Protein AF-A0A372DML7-F1 (afdb_monomer_lite)

pLDDT: mean 71.82, std 14.48, range [37.66, 88.06]

Radius of gyration: 28.42 Å; chains: 1; bounding box: 56×72×63 Å

Foldseek 3Di:
DDDDPDDDDDPDPPDDDDPPPPPPPPDPPQQQWAWEWAPDPDDTFIDTAGLVCNLVDDLVSQCRRAVQPDSVCSVVSSVVSSVVRNVCSVVVQRYKYWYDDPNDSDIDIDGDD

Secondary structure (DSSP, 8-state):
--------------------------------EEEEEE--SSS--EEEEESS-GGG--HHHHHHHHT-S-GGGHHHHHHHHHHHHHHHHHHT-SEEEEEE-TTSS-EEEEEE-

Organism: NCBI:txid2303539

Structure (mmCIF, N/CA/C/O backbone):
data_AF-A0A372DML7-F1
#
_entry.id   AF-A0A372DML7-F1
#
loop_
_atom_site.group_PDB
_atom_site.id
_atom_site.type_symbol
_atom_site.label_atom_id
_atom_site.label_alt_id
_atom_site.label_comp_id
_atom_site.label_asym_id
_atom_site.label_entity_id
_atom_site.label_seq_id
_atom_site.pdbx_PDB_ins_code
_atom_site.Cartn_x
_atom_site.Cartn_y
_atom_site.Cartn_z
_atom_site.occupancy
_atom_site.B_iso_or_equiv
_atom_site.auth_seq_id
_atom_site.auth_comp_id
_atom_site.auth_asym_id
_atom_site.auth_atom_id
_atom_site.pdbx_PDB_model_num
ATOM 1 N N . MET A 1 1 ? -38.906 58.550 50.758 1.00 37.66 1 MET A N 1
ATOM 2 C CA . MET A 1 1 ? -38.837 59.875 50.113 1.00 37.66 1 MET A CA 1
ATOM 3 C C . MET A 1 1 ? -37.578 59.840 49.270 1.00 37.66 1 MET A C 1
ATOM 5 O O . MET A 1 1 ? -36.495 59.887 49.828 1.00 37.66 1 MET A O 1
ATOM 9 N N . GLU A 1 2 ? -37.676 59.198 48.109 1.00 47.88 2 GLU A N 1
ATOM 10 C CA . GLU A 1 2 ? -38.069 59.803 46.820 1.00 47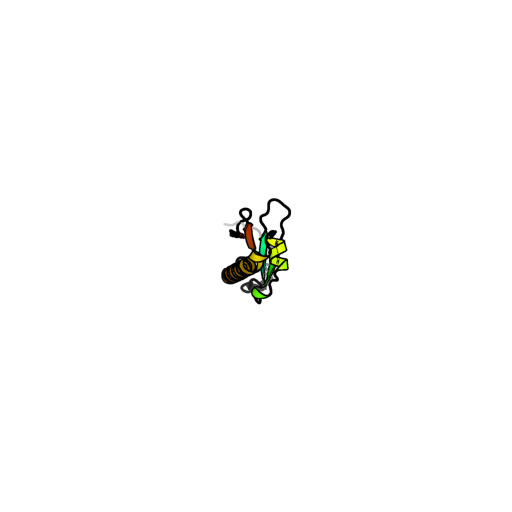.88 2 GLU A CA 1
ATOM 11 C C . GLU A 1 2 ? -36.881 60.518 46.182 1.00 47.88 2 GLU A C 1
ATOM 13 O O . GLU A 1 2 ? -36.488 61.577 46.645 1.00 47.88 2 GLU A O 1
ATOM 18 N N . ASP A 1 3 ? -36.298 59.879 45.168 1.00 44.59 3 ASP A N 1
ATOM 19 C CA . ASP A 1 3 ? -36.164 60.446 43.820 1.00 44.59 3 ASP A CA 1
ATOM 20 C C . ASP A 1 3 ? -35.773 59.269 42.899 1.00 44.59 3 ASP A C 1
ATOM 22 O O . ASP A 1 3 ? -34.738 58.631 43.062 1.00 44.59 3 ASP A O 1
ATOM 26 N N . GLY A 1 4 ? -36.686 58.729 42.095 1.00 49.88 4 GLY A N 1
ATOM 27 C CA . GLY A 1 4 ? -37.050 59.379 40.840 1.00 49.88 4 GLY A CA 1
ATOM 28 C C . GLY A 1 4 ? -36.118 58.951 39.698 1.00 49.88 4 GLY A C 1
ATOM 29 O O . GLY A 1 4 ? -35.729 59.776 38.880 1.00 49.88 4 GLY A O 1
ATOM 30 N N . MET A 1 5 ? -35.704 57.673 39.634 1.00 50.22 5 MET A N 1
ATOM 31 C CA . MET A 1 5 ? -34.762 57.231 38.603 1.00 50.22 5 MET A CA 1
ATOM 32 C C . MET A 1 5 ? -35.439 57.165 37.231 1.00 50.22 5 MET A C 1
ATOM 34 O O . MET A 1 5 ? -36.402 56.436 36.986 1.00 50.22 5 MET A O 1
ATOM 38 N N . ASN A 1 6 ? -34.910 58.027 36.377 1.00 52.62 6 ASN A N 1
ATOM 39 C CA . ASN A 1 6 ? -35.489 58.558 35.167 1.00 52.62 6 ASN 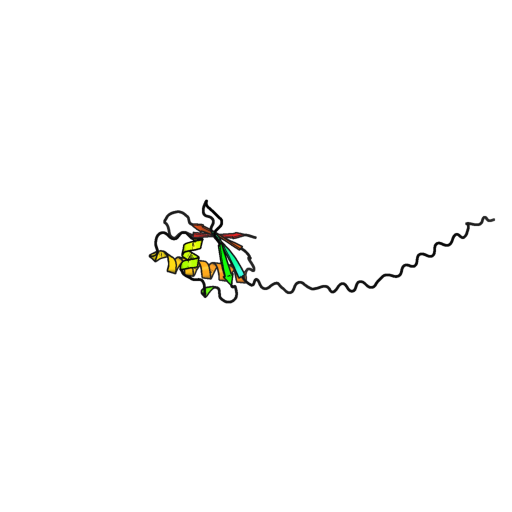A CA 1
ATOM 40 C C . ASN A 1 6 ? -35.672 57.500 34.069 1.00 52.62 6 ASN A C 1
ATOM 42 O O . ASN A 1 6 ? -34.764 56.737 33.737 1.00 52.62 6 ASN A O 1
ATOM 46 N N . ARG A 1 7 ? -36.860 57.520 33.463 1.00 56.22 7 ARG A N 1
ATOM 47 C CA . ARG A 1 7 ? -37.269 56.723 32.304 1.00 56.22 7 ARG A CA 1
ATOM 48 C C . ARG A 1 7 ? -36.517 57.195 31.060 1.00 56.22 7 ARG A C 1
ATOM 50 O O . ARG A 1 7 ? -36.902 58.196 30.467 1.00 56.22 7 ARG A O 1
ATOM 57 N N . TRP A 1 8 ? -35.510 56.445 30.624 1.00 56.97 8 TRP A N 1
ATOM 58 C CA . TRP A 1 8 ? -35.041 56.487 29.238 1.00 56.97 8 TRP A CA 1
ATOM 59 C C . TRP A 1 8 ? -35.198 55.103 28.627 1.00 56.97 8 TRP A C 1
ATOM 61 O O . TRP A 1 8 ? -34.522 54.142 28.985 1.00 56.97 8 TRP A O 1
ATOM 71 N N . ALA A 1 9 ? -36.183 55.017 27.741 1.00 52.66 9 ALA A N 1
ATOM 72 C CA . ALA A 1 9 ? -36.477 53.856 26.938 1.00 52.66 9 ALA A CA 1
ATOM 73 C C . ALA A 1 9 ? -35.349 53.632 25.925 1.00 52.66 9 ALA A C 1
ATOM 75 O O . ALA A 1 9 ? -35.172 54.424 25.005 1.00 52.66 9 ALA A O 1
ATOM 76 N N . PHE A 1 10 ? -34.661 52.504 26.049 1.00 48.47 10 PHE A N 1
ATOM 77 C CA . PHE A 1 10 ? -34.125 51.801 24.893 1.00 48.47 10 PHE A CA 1
ATOM 78 C C . PHE A 1 10 ? -34.792 50.433 24.888 1.00 48.47 10 PHE A C 1
ATOM 80 O O . PHE A 1 10 ? -34.406 49.519 25.612 1.00 48.47 10 PHE A O 1
ATOM 87 N N . ALA A 1 11 ? -35.882 50.336 24.128 1.00 52.19 11 ALA A N 1
ATOM 88 C CA . ALA A 1 11 ? -36.473 49.061 23.778 1.00 52.19 11 ALA A CA 1
ATOM 89 C C . ALA A 1 11 ? -35.418 48.287 22.982 1.00 52.19 11 ALA A C 1
ATOM 91 O O . ALA A 1 11 ? -35.039 48.702 21.890 1.00 52.19 11 ALA A O 1
ATOM 92 N N . ILE A 1 12 ? -34.907 47.205 23.559 1.00 59.97 12 ILE A N 1
ATOM 93 C CA . ILE A 1 12 ? -34.064 46.237 22.864 1.00 59.97 12 ILE A CA 1
ATOM 94 C C . ILE A 1 12 ? -35.039 45.235 22.238 1.00 59.97 12 ILE A C 1
ATOM 96 O O . ILE A 1 12 ? -35.580 44.410 22.975 1.00 59.97 12 ILE A O 1
ATOM 100 N N . PRO A 1 13 ? -35.332 45.275 20.925 1.00 51.22 13 PRO A N 1
ATOM 101 C CA . PRO A 1 13 ? -36.021 44.163 20.300 1.00 51.22 13 PRO A CA 1
ATOM 102 C C . PRO A 1 13 ? -35.019 43.012 20.160 1.00 51.22 13 PRO A C 1
ATOM 104 O O . PRO A 1 13 ? -34.320 42.878 19.159 1.00 51.22 13 PRO A O 1
ATOM 107 N N . THR A 1 14 ? -34.937 42.168 21.186 1.00 57.44 14 THR A N 1
ATOM 108 C CA . THR A 1 14 ? -34.403 40.812 21.073 1.00 57.44 14 THR A CA 1
ATOM 109 C C . THR A 1 14 ? -35.408 39.965 20.297 1.00 57.44 14 THR A C 1
ATOM 111 O O . THR A 1 14 ? -36.258 39.296 20.877 1.00 57.44 14 THR A O 1
ATOM 114 N N . LEU A 1 15 ? -35.324 39.978 18.967 1.00 53.34 15 LEU A N 1
ATOM 115 C CA . LEU A 1 15 ? -35.942 38.937 18.149 1.00 53.34 15 LEU A CA 1
ATOM 116 C C . LEU A 1 15 ? -34.841 38.016 17.642 1.00 53.34 15 LEU A C 1
ATOM 118 O O . LEU A 1 15 ? -34.183 38.271 16.636 1.00 53.34 15 LEU A O 1
ATOM 122 N N . LEU A 1 16 ? -34.642 36.957 18.432 1.00 50.19 16 LEU A N 1
ATOM 123 C CA . LEU A 1 16 ? -33.877 35.771 18.087 1.00 50.19 16 LEU A CA 1
ATOM 124 C C . LEU A 1 16 ? -34.334 35.272 16.713 1.00 50.19 16 LEU A C 1
ATOM 126 O O . LEU A 1 16 ? -35.429 34.725 16.577 1.00 50.19 16 LEU A O 1
ATOM 130 N N . MET A 1 17 ? -33.498 35.457 15.693 1.00 53.75 17 MET A N 1
ATOM 131 C CA . MET A 1 17 ? -33.666 34.716 14.452 1.00 53.75 17 MET A CA 1
ATOM 132 C C . MET A 1 17 ? -33.434 33.241 14.763 1.00 53.75 17 MET A C 1
ATOM 134 O O . MET A 1 17 ? -32.410 32.863 15.330 1.00 53.75 17 MET A O 1
ATOM 138 N N . ALA A 1 18 ? -34.434 32.433 14.425 1.00 51.62 18 ALA A N 1
ATOM 139 C CA . ALA A 1 18 ? -34.411 30.991 14.532 1.00 51.62 18 ALA A CA 1
ATOM 140 C C . ALA A 1 18 ? -33.201 30.435 13.773 1.00 51.62 18 ALA A C 1
ATOM 142 O O . ALA A 1 18 ? -33.165 30.424 12.542 1.00 51.62 18 ALA A O 1
ATOM 143 N N . SER A 1 19 ? -32.213 29.962 14.526 1.00 51.75 19 SER A N 1
ATOM 144 C CA . SER A 1 19 ? -31.110 29.166 14.015 1.00 51.75 19 SER A CA 1
ATOM 145 C C . SER A 1 19 ? -31.664 27.824 13.545 1.00 51.75 19 SER A C 1
ATOM 147 O O . SER A 1 19 ? -31.667 26.847 14.290 1.00 51.75 19 SER A O 1
ATOM 149 N N . MET A 1 20 ? -32.124 27.745 12.296 1.00 52.56 20 MET A N 1
ATOM 150 C CA . MET A 1 20 ? -32.168 26.470 11.583 1.00 52.56 20 MET A CA 1
ATOM 151 C C . MET A 1 20 ? -30.726 26.103 11.234 1.00 52.56 20 MET A C 1
ATOM 153 O O . MET A 1 20 ? -30.295 26.180 10.087 1.00 52.56 20 MET A O 1
ATOM 157 N N . ALA A 1 21 ? -29.953 25.747 12.259 1.00 51.06 21 ALA A N 1
ATOM 158 C CA . ALA A 1 21 ? -28.771 24.941 12.066 1.00 51.06 21 ALA A CA 1
ATOM 159 C C . ALA A 1 21 ? -29.293 23.576 11.617 1.00 51.06 21 ALA A C 1
ATOM 161 O O . ALA A 1 21 ? -29.657 22.732 12.435 1.00 51.06 21 ALA A O 1
ATOM 162 N N . LEU A 1 22 ? -29.391 23.384 10.301 1.00 50.81 22 LEU A N 1
ATOM 163 C CA . LEU A 1 22 ? -29.291 22.056 9.724 1.00 50.81 22 LEU A CA 1
ATOM 164 C C . LEU A 1 22 ? -27.956 21.513 10.227 1.00 50.81 22 LEU A C 1
ATOM 166 O O . LEU A 1 22 ? -26.900 21.825 9.683 1.00 50.81 22 LEU A O 1
ATOM 170 N N . ALA A 1 23 ? -28.005 20.763 11.325 1.00 52.22 23 ALA A N 1
ATOM 171 C CA . ALA A 1 23 ? -26.950 19.852 11.688 1.00 52.22 23 ALA A CA 1
ATOM 172 C C . ALA A 1 23 ? -26.892 18.844 10.541 1.00 52.22 23 ALA A C 1
ATOM 174 O O . ALA A 1 23 ? -27.580 17.827 10.549 1.00 52.22 23 ALA A O 1
ATOM 175 N N . GLN A 1 24 ? -26.121 19.176 9.508 1.00 49.28 24 GLN A N 1
ATOM 176 C CA . GLN A 1 24 ? -25.583 18.193 8.593 1.00 49.28 24 GLN A CA 1
ATOM 177 C C . GLN A 1 24 ? -24.683 17.334 9.471 1.00 49.28 24 GLN A C 1
ATOM 179 O O . GLN A 1 24 ? -23.519 17.654 9.703 1.00 49.28 24 GLN A O 1
ATOM 184 N N . GLN A 1 25 ? -25.282 16.316 10.089 1.00 50.69 25 GLN A N 1
ATOM 185 C CA . GLN A 1 25 ? -24.544 15.230 10.701 1.00 50.69 25 GLN A CA 1
ATOM 186 C C . GLN A 1 25 ? -23.577 14.772 9.612 1.00 50.69 25 GLN A C 1
ATOM 188 O O . GLN A 1 25 ? -24.065 14.440 8.529 1.00 50.69 25 GLN A O 1
ATOM 193 N N . PRO A 1 26 ? -22.249 14.823 9.821 1.00 49.06 26 PRO A N 1
ATOM 194 C CA . PRO A 1 26 ? -21.355 14.165 8.896 1.00 49.06 26 PRO A CA 1
ATOM 195 C C . PRO A 1 26 ? -21.811 12.712 8.892 1.00 49.06 26 PRO A C 1
ATOM 197 O O . PRO A 1 26 ? -21.707 12.008 9.901 1.00 49.06 26 PRO A O 1
ATOM 200 N N . GLU A 1 27 ? -22.433 12.310 7.784 1.00 52.16 27 GLU A N 1
ATOM 201 C CA . GLU A 1 27 ? -22.640 10.911 7.453 1.00 52.16 27 GLU A CA 1
ATOM 202 C C . GLU A 1 27 ? -21.301 10.231 7.741 1.00 52.16 27 GLU A C 1
ATOM 204 O O . GLU A 1 27 ? -20.269 10.856 7.477 1.00 52.16 27 GLU A O 1
ATOM 209 N N . PRO A 1 28 ? -21.262 9.045 8.372 1.00 49.12 28 PRO A N 1
ATOM 210 C CA . PRO A 1 28 ? -19.994 8.376 8.607 1.00 49.12 28 PRO A CA 1
ATOM 211 C C . PRO A 1 28 ? -19.324 8.270 7.244 1.00 49.12 28 PRO A C 1
ATOM 213 O O . PRO A 1 28 ? -19.797 7.498 6.419 1.00 49.12 28 PRO A O 1
ATOM 216 N N . THR A 1 29 ? -18.325 9.121 6.988 1.00 59.47 29 THR A N 1
ATOM 217 C CA . THR A 1 29 ? -17.740 9.275 5.664 1.00 59.47 29 THR A CA 1
ATOM 218 C C . THR A 1 29 ? -17.096 7.940 5.372 1.00 59.47 29 THR A C 1
ATOM 220 O O . THR A 1 29 ? -16.019 7.642 5.889 1.00 59.47 29 THR A O 1
ATOM 223 N N . GLU A 1 30 ? -17.816 7.065 4.672 1.00 63.97 30 GLU A N 1
ATOM 224 C CA . GLU A 1 30 ? -17.262 5.806 4.225 1.00 63.97 30 GLU A CA 1
ATOM 225 C C . GLU A 1 30 ? -16.049 6.190 3.402 1.00 63.97 30 GLU A C 1
ATOM 227 O O . GLU A 1 30 ? -16.140 6.974 2.452 1.00 63.97 30 GLU A O 1
ATOM 232 N N . LEU A 1 31 ? -14.890 5.718 3.845 1.00 73.19 31 LEU A N 1
ATOM 233 C CA . LEU A 1 31 ? -13.650 6.025 3.177 1.00 73.19 31 LEU A CA 1
ATOM 234 C C . LEU A 1 31 ? -13.749 5.435 1.769 1.00 73.19 31 LEU A C 1
ATOM 236 O O . LEU A 1 31 ? -13.726 4.220 1.598 1.00 73.19 31 LEU A O 1
ATOM 240 N N . ALA A 1 32 ? -13.922 6.288 0.760 1.00 81.50 32 ALA A N 1
ATOM 241 C CA . ALA A 1 32 ? -14.134 5.829 -0.610 1.00 81.50 32 ALA A CA 1
ATOM 242 C C . ALA A 1 32 ? -12.873 5.157 -1.180 1.00 81.50 32 ALA A C 1
ATOM 244 O O . ALA A 1 32 ? -12.959 4.251 -2.018 1.00 81.50 32 ALA A O 1
ATOM 245 N N . ALA A 1 33 ? -11.701 5.607 -0.725 1.00 83.38 33 ALA A N 1
ATOM 246 C CA . ALA A 1 33 ? -10.412 5.111 -1.164 1.00 83.38 33 ALA A CA 1
ATOM 247 C C . ALA A 1 33 ? -9.295 5.388 -0.148 1.00 83.38 33 ALA A C 1
ATOM 249 O O . ALA A 1 33 ? -9.350 6.356 0.606 1.00 83.38 33 ALA A O 1
ATOM 250 N N . VAL A 1 34 ? -8.250 4.566 -0.200 1.00 83.94 34 VAL A N 1
ATOM 251 C CA . VAL A 1 34 ? -7.007 4.709 0.564 1.00 83.94 34 VAL A CA 1
ATOM 252 C C . VAL A 1 34 ? -5.899 5.188 -0.363 1.00 83.94 34 VAL A C 1
ATOM 254 O O . VAL A 1 34 ? -5.722 4.661 -1.462 1.00 83.94 34 VAL A O 1
ATOM 257 N N . ARG A 1 35 ? -5.107 6.163 0.082 1.00 84.88 35 ARG A N 1
ATOM 258 C CA . ARG A 1 35 ? -3.918 6.626 -0.636 1.00 84.88 35 ARG A CA 1
ATOM 259 C C . ARG A 1 35 ? -2.693 5.851 -0.161 1.00 84.88 35 ARG A C 1
ATOM 261 O O . ARG A 1 35 ? -2.248 6.022 0.971 1.00 84.88 35 ARG A O 1
ATOM 268 N N . VAL A 1 36 ? -2.119 5.026 -1.026 1.00 84.50 36 VAL A N 1
ATOM 269 C CA . VAL A 1 36 ? -0.860 4.329 -0.745 1.00 84.50 36 VAL A CA 1
ATOM 270 C C . VAL A 1 36 ? 0.283 5.162 -1.304 1.00 84.50 36 VAL A C 1
ATOM 272 O O . VAL A 1 36 ? 0.332 5.411 -2.505 1.00 84.50 36 VAL A O 1
ATOM 275 N N . VAL A 1 37 ? 1.171 5.627 -0.427 1.00 83.56 37 VAL A N 1
ATOM 276 C CA . VAL A 1 37 ? 2.264 6.553 -0.743 1.00 83.56 37 VAL A CA 1
ATOM 277 C C . VAL A 1 37 ? 3.606 5.856 -0.582 1.00 83.56 37 VAL A C 1
ATOM 279 O O . VAL A 1 37 ? 3.932 5.360 0.498 1.00 83.56 37 VAL A O 1
ATOM 282 N N . ALA A 1 38 ? 4.394 5.869 -1.649 1.00 80.25 38 ALA A N 1
ATOM 283 C CA . ALA A 1 38 ? 5.764 5.404 -1.680 1.00 80.25 38 ALA A CA 1
ATOM 284 C C . ALA A 1 38 ? 6.663 6.329 -0.859 1.00 80.25 38 ALA A C 1
ATOM 286 O O . ALA A 1 38 ? 6.811 7.513 -1.156 1.00 80.25 38 ALA A O 1
ATOM 287 N N . MET A 1 39 ? 7.323 5.778 0.150 1.00 68.62 39 MET A N 1
ATOM 288 C CA . MET A 1 39 ? 8.467 6.409 0.789 1.00 68.62 39 MET A CA 1
ATOM 289 C C . MET A 1 39 ? 9.737 5.890 0.135 1.00 68.62 39 MET A C 1
ATOM 291 O O . MET A 1 39 ? 10.406 4.996 0.657 1.00 68.62 39 MET A O 1
ATOM 295 N N . HIS A 1 40 ? 10.051 6.448 -1.027 1.00 63.59 40 HIS A N 1
ATOM 296 C CA . HIS A 1 40 ? 11.401 6.423 -1.571 1.00 63.59 40 HIS A CA 1
ATOM 297 C C . HIS A 1 40 ? 12.007 7.812 -1.376 1.00 63.59 40 HIS A C 1
ATOM 299 O O . HIS A 1 40 ? 11.276 8.795 -1.340 1.00 63.59 40 HIS A O 1
ATOM 305 N N . GLY A 1 41 ? 13.330 7.927 -1.247 1.00 55.03 41 GLY A N 1
ATOM 306 C CA . GLY A 1 41 ? 14.021 9.221 -1.092 1.00 55.03 41 GLY A CA 1
ATOM 307 C C . GLY A 1 41 ? 13.928 10.167 -2.308 1.00 55.03 41 GLY A C 1
ATOM 308 O O . GLY A 1 41 ? 14.806 11.008 -2.472 1.00 55.03 41 GLY A O 1
ATOM 309 N N . GLY A 1 42 ? 12.920 9.994 -3.171 1.00 58.31 42 GLY A N 1
ATOM 310 C CA . GLY A 1 42 ? 12.589 10.787 -4.354 1.00 58.31 42 GLY A CA 1
ATOM 311 C C . GLY A 1 42 ? 11.175 11.398 -4.255 1.00 58.31 42 GLY A C 1
ATOM 312 O O . GLY A 1 42 ? 10.678 11.587 -3.145 1.00 58.31 42 GLY A O 1
ATOM 313 N N . PRO A 1 43 ? 10.527 11.761 -5.380 1.00 61.25 43 PRO A N 1
ATOM 314 C CA . PRO A 1 43 ? 9.191 12.366 -5.362 1.00 61.25 43 PRO A CA 1
ATOM 315 C C . PRO A 1 43 ? 8.140 11.412 -4.768 1.00 61.25 43 PRO A C 1
ATOM 317 O O . PRO A 1 43 ? 8.213 10.203 -4.973 1.00 61.25 43 PRO A O 1
ATOM 320 N N . GLU A 1 44 ? 7.158 11.958 -4.037 1.00 69.31 44 GLU A N 1
ATOM 321 C CA . GLU A 1 44 ? 6.054 11.184 -3.450 1.00 69.31 44 GLU A CA 1
ATOM 322 C C . GLU A 1 44 ? 5.191 10.544 -4.552 1.00 69.31 44 GLU A C 1
ATOM 324 O O . GLU A 1 44 ? 4.254 11.162 -5.064 1.00 69.31 44 GLU A O 1
ATOM 329 N N . GLU A 1 45 ? 5.479 9.292 -4.904 1.00 77.81 45 GLU A N 1
ATOM 330 C CA . GLU A 1 45 ? 4.597 8.496 -5.754 1.00 77.81 45 GLU A CA 1
ATOM 331 C C . GLU A 1 45 ? 3.450 7.921 -4.933 1.00 77.81 45 GLU A C 1
ATOM 333 O O . GLU A 1 45 ? 3.617 7.495 -3.788 1.00 77.81 45 GLU A O 1
ATOM 338 N N . PHE A 1 46 ? 2.252 7.918 -5.509 1.00 83.25 46 PHE A N 1
ATOM 339 C CA . PHE A 1 46 ? 1.082 7.391 -4.830 1.00 83.25 46 PHE A CA 1
ATOM 340 C C . PHE A 1 46 ? 0.119 6.706 -5.789 1.00 83.25 46 PHE A C 1
ATOM 342 O O . PHE A 1 46 ? 0.010 7.057 -6.964 1.00 83.25 46 PHE A O 1
ATOM 349 N N . VAL A 1 47 ? -0.623 5.746 -5.250 1.00 85.62 47 VAL A N 1
ATOM 350 C CA . VAL A 1 47 ? -1.803 5.168 -5.888 1.00 85.62 47 VAL A CA 1
ATOM 351 C C . VAL A 1 47 ? -2.998 5.342 -4.965 1.00 85.62 47 VAL A C 1
ATOM 353 O O . VAL A 1 47 ? -2.889 5.212 -3.745 1.00 85.62 47 VAL A O 1
ATOM 356 N N . THR A 1 48 ? -4.145 5.655 -5.553 1.00 87.81 48 THR A N 1
ATOM 357 C CA . THR A 1 48 ? -5.423 5.677 -4.848 1.00 87.81 48 THR A CA 1
ATOM 358 C C . THR A 1 48 ? -6.116 4.344 -5.075 1.00 87.81 48 THR A C 1
ATOM 360 O O . THR A 1 48 ? -6.322 3.935 -6.214 1.00 87.81 48 THR A O 1
ATOM 363 N N . VAL A 1 49 ? -6.471 3.669 -3.989 1.00 85.50 49 VAL A N 1
ATOM 364 C CA . VAL A 1 49 ? -7.058 2.329 -3.999 1.00 85.50 49 VAL A CA 1
ATOM 365 C C . VAL A 1 49 ? -8.488 2.432 -3.517 1.00 85.50 49 VAL A C 1
ATOM 367 O O . VAL A 1 49 ? -8.712 2.865 -2.390 1.00 85.50 49 VAL A O 1
ATOM 370 N N . SER A 1 50 ? -9.460 2.05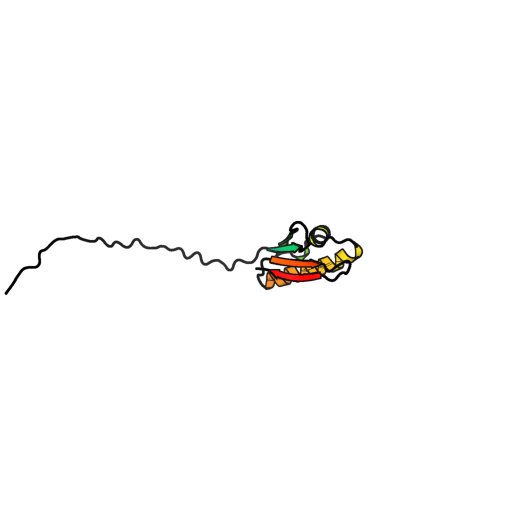2 -4.344 1.00 86.94 50 SER A N 1
ATOM 371 C CA . SER A 1 50 ? -10.857 2.076 -3.913 1.00 86.94 50 SER A CA 1
ATOM 372 C C . SER A 1 50 ? -11.087 1.072 -2.788 1.00 86.94 50 SER A C 1
ATOM 374 O O . SER A 1 50 ? -10.695 -0.088 -2.897 1.00 86.94 50 SER A O 1
ATOM 376 N N . CYS A 1 51 ? -11.798 1.492 -1.743 1.00 86.62 51 CYS A N 1
ATOM 377 C CA . CYS A 1 51 ? -12.234 0.579 -0.690 1.00 86.62 51 CYS A CA 1
ATOM 378 C C . CYS A 1 51 ? -13.339 -0.376 -1.139 1.00 86.62 51 CYS A C 1
ATOM 380 O O . CYS A 1 51 ? -13.579 -1.389 -0.488 1.00 86.62 51 CYS A O 1
ATOM 382 N N . LYS A 1 52 ? -13.989 -0.078 -2.268 1.00 86.31 52 LYS A N 1
ATOM 383 C CA . LYS A 1 52 ? -15.014 -0.932 -2.863 1.00 86.31 52 LYS A CA 1
ATOM 384 C C . LYS A 1 52 ? -14.414 -2.073 -3.686 1.00 86.31 52 LYS A C 1
ATOM 386 O O . LYS A 1 52 ? -14.983 -3.160 -3.707 1.00 86.31 52 LYS A O 1
ATOM 391 N N . THR A 1 53 ? -13.294 -1.817 -4.360 1.00 84.50 53 THR A N 1
ATOM 392 C CA . THR A 1 53 ? -12.623 -2.764 -5.266 1.00 84.50 53 THR A CA 1
ATOM 393 C C . THR A 1 53 ? -11.095 -2.699 -5.121 1.00 84.50 53 THR A C 1
ATOM 395 O O . THR A 1 53 ? -10.380 -2.341 -6.060 1.00 84.50 53 THR A O 1
ATOM 398 N N . PRO A 1 54 ? -10.539 -3.035 -3.940 1.00 80.75 54 PRO A N 1
ATOM 399 C CA . PRO A 1 54 ? -9.097 -2.951 -3.718 1.00 80.75 54 PRO A CA 1
ATOM 400 C C . PRO A 1 54 ? -8.301 -3.928 -4.597 1.00 80.75 54 PRO A C 1
ATOM 402 O O . PRO A 1 54 ? -7.124 -3.691 -4.854 1.00 80.75 54 PRO A O 1
ATOM 405 N N . ASP A 1 55 ? -8.922 -5.002 -5.095 1.00 84.50 55 ASP A N 1
ATOM 406 C CA . ASP A 1 55 ? -8.290 -5.995 -5.965 1.00 84.50 55 ASP A CA 1
ATOM 407 C C . ASP A 1 55 ? -8.098 -5.531 -7.421 1.00 84.50 55 ASP A C 1
ATOM 409 O O . ASP A 1 55 ? -7.246 -6.091 -8.117 1.00 84.50 55 ASP A O 1
ATOM 413 N N . GLU A 1 56 ? -8.796 -4.479 -7.869 1.00 85.69 56 GLU A N 1
ATOM 414 C CA . GLU A 1 56 ? -8.653 -3.920 -9.227 1.00 85.69 56 GLU A CA 1
ATOM 415 C C . GLU A 1 56 ? -7.301 -3.241 -9.472 1.00 85.69 56 GLU A C 1
ATOM 417 O O . GLU A 1 56 ? -6.939 -2.933 -10.607 1.00 85.69 56 GLU A O 1
ATOM 422 N N . MET A 1 57 ? -6.517 -3.059 -8.415 1.00 82.00 57 MET A N 1
ATOM 423 C CA . MET A 1 57 ? -5.145 -2.592 -8.491 1.00 82.00 57 MET A CA 1
ATOM 424 C C . MET A 1 57 ? -4.315 -3.386 -9.494 1.00 82.00 57 MET A C 1
ATOM 426 O O . MET A 1 57 ? -4.263 -4.620 -9.444 1.00 82.00 57 MET A O 1
ATOM 430 N N . THR A 1 58 ? -3.603 -2.683 -10.366 1.00 85.69 58 THR A N 1
ATOM 431 C CA . THR A 1 58 ? -2.814 -3.316 -11.421 1.00 85.69 58 THR A CA 1
ATOM 432 C C . THR A 1 58 ? -1.383 -3.612 -10.968 1.00 85.69 58 THR A C 1
ATOM 434 O O . THR A 1 58 ? -0.898 -3.107 -9.958 1.00 85.69 58 THR A O 1
ATOM 437 N N . MET A 1 59 ? -0.670 -4.453 -11.724 1.00 84.00 59 MET A N 1
ATOM 438 C CA . MET A 1 59 ? 0.766 -4.673 -11.496 1.00 84.00 59 MET A CA 1
ATOM 439 C C . MET A 1 59 ? 1.595 -3.412 -11.795 1.00 84.00 59 MET A C 1
ATOM 441 O O . MET A 1 59 ? 2.647 -3.227 -11.189 1.00 84.00 59 MET A O 1
ATOM 445 N N . ASP A 1 60 ? 1.117 -2.549 -12.698 1.00 82.94 60 ASP A N 1
ATOM 446 C CA . ASP A 1 60 ? 1.749 -1.265 -13.025 1.00 82.94 60 ASP A CA 1
ATOM 447 C C . ASP A 1 60 ? 1.701 -0.306 -11.832 1.00 82.94 60 ASP A C 1
ATOM 449 O O . ASP A 1 60 ? 2.719 0.270 -11.461 1.00 82.94 60 ASP A O 1
ATOM 453 N N . ASP A 1 61 ? 0.560 -0.238 -11.140 1.00 82.06 61 ASP A N 1
ATOM 454 C CA . ASP A 1 61 ? 0.419 0.565 -9.920 1.00 82.06 61 ASP A CA 1
ATOM 455 C C . ASP A 1 61 ? 1.419 0.147 -8.835 1.00 82.06 61 ASP A C 1
ATOM 457 O O . ASP A 1 61 ? 1.988 0.984 -8.134 1.00 82.06 61 ASP A O 1
ATOM 461 N N . VAL A 1 62 ? 1.667 -1.159 -8.719 1.00 81.38 62 VAL A N 1
ATOM 462 C CA . VAL A 1 62 ? 2.643 -1.720 -7.778 1.00 81.38 62 VAL A CA 1
ATOM 463 C C . VAL A 1 62 ? 4.069 -1.386 -8.209 1.00 81.38 62 VAL A C 1
ATOM 465 O O . VAL A 1 62 ? 4.887 -1.029 -7.363 1.00 81.38 62 VAL A O 1
ATOM 468 N N . HIS A 1 63 ? 4.373 -1.467 -9.507 1.00 79.56 63 HIS A N 1
ATOM 469 C CA . HIS A 1 63 ? 5.666 -1.045 -10.044 1.00 79.56 63 HIS A CA 1
ATOM 470 C C . HIS A 1 63 ? 5.938 0.434 -9.779 1.00 79.56 63 HIS A C 1
ATOM 472 O O . HIS A 1 63 ? 7.026 0.761 -9.312 1.00 79.56 63 HIS A O 1
ATOM 478 N N . ARG A 1 64 ? 4.942 1.288 -10.026 1.00 77.12 64 ARG A N 1
ATOM 479 C CA . ARG A 1 64 ? 5.016 2.737 -9.841 1.00 77.12 64 ARG A CA 1
ATOM 480 C C . ARG A 1 64 ? 5.252 3.113 -8.379 1.00 77.12 64 ARG A C 1
ATOM 482 O O . ARG A 1 64 ? 6.101 3.929 -8.069 1.00 77.12 64 ARG A O 1
ATOM 489 N N . VAL A 1 65 ? 4.544 2.477 -7.448 1.00 77.81 65 VAL A N 1
ATOM 490 C CA . VAL A 1 65 ? 4.640 2.831 -6.021 1.00 77.81 65 VAL A CA 1
ATOM 491 C C . VAL A 1 65 ? 5.837 2.182 -5.318 1.00 77.81 65 VAL A C 1
ATOM 493 O O . VAL A 1 65 ? 6.338 2.723 -4.338 1.00 77.81 65 VAL A O 1
ATOM 496 N N . LEU A 1 66 ? 6.317 1.020 -5.763 1.00 77.75 66 LEU A N 1
ATOM 497 C CA . LEU A 1 66 ? 7.380 0.289 -5.054 1.00 77.75 66 LEU A CA 1
ATOM 498 C C . LEU A 1 66 ? 8.733 0.264 -5.777 1.00 77.75 66 LEU A C 1
ATOM 500 O O . LEU A 1 66 ? 9.654 -0.381 -5.263 1.00 77.75 66 LEU A O 1
ATOM 504 N N . ASP A 1 67 ? 8.849 0.919 -6.938 1.00 75.88 67 ASP A N 1
ATOM 505 C CA . ASP A 1 67 ? 10.035 0.903 -7.811 1.00 75.88 67 ASP A CA 1
ATOM 506 C C . ASP A 1 67 ? 10.599 -0.527 -7.953 1.00 75.88 67 ASP A C 1
ATOM 508 O O . ASP A 1 67 ? 11.708 -0.884 -7.532 1.00 75.88 67 ASP A O 1
ATOM 512 N N . VAL A 1 68 ? 9.745 -1.445 -8.420 1.00 75.88 68 VAL A N 1
ATOM 513 C CA . VAL A 1 68 ? 10.069 -2.876 -8.381 1.00 75.88 68 VAL A CA 1
ATOM 514 C C . VAL A 1 68 ? 11.073 -3.248 -9.473 1.00 75.88 68 VAL A C 1
ATOM 516 O O . VAL A 1 68 ? 10.696 -3.474 -10.618 1.00 75.88 68 VAL A O 1
ATOM 519 N N . LYS A 1 69 ? 12.349 -3.386 -9.093 1.00 75.00 69 LYS A N 1
ATOM 520 C CA . LYS A 1 69 ? 13.427 -3.871 -9.980 1.00 75.00 69 LYS A CA 1
ATOM 521 C C . LYS A 1 69 ? 13.272 -5.314 -10.479 1.00 75.00 69 LYS A C 1
ATOM 523 O O . LYS A 1 69 ? 13.680 -5.606 -11.597 1.00 75.00 69 LYS A O 1
ATOM 528 N N . ASP A 1 70 ? 12.719 -6.215 -9.661 1.00 78.81 70 ASP A N 1
ATOM 529 C CA . ASP A 1 70 ? 12.520 -7.623 -10.034 1.00 78.81 70 ASP A CA 1
ATOM 530 C C . ASP A 1 70 ? 11.033 -7.914 -10.316 1.00 78.81 70 ASP A C 1
ATOM 532 O O . ASP A 1 70 ? 10.234 -8.001 -9.375 1.00 78.81 70 ASP A O 1
ATOM 536 N N . PRO A 1 71 ? 10.630 -8.094 -11.589 1.00 79.44 71 PRO A N 1
ATOM 537 C CA . PRO A 1 71 ? 9.222 -8.242 -11.952 1.00 79.44 71 PRO A CA 1
ATOM 538 C C . PRO A 1 71 ? 8.591 -9.530 -11.399 1.00 79.44 71 PRO A C 1
ATOM 540 O O . PRO A 1 71 ? 7.370 -9.616 -11.262 1.00 79.44 71 PRO A O 1
ATOM 543 N N . THR A 1 72 ? 9.396 -10.531 -11.019 1.00 84.94 72 THR A N 1
ATOM 544 C CA . THR A 1 72 ? 8.883 -11.790 -10.455 1.00 84.94 72 THR A CA 1
ATOM 545 C C . THR A 1 72 ? 8.307 -11.610 -9.049 1.00 84.94 72 THR A C 1
ATOM 547 O O . THR A 1 72 ? 7.478 -12.412 -8.615 1.00 84.94 72 THR A O 1
ATOM 550 N N . LYS A 1 73 ? 8.683 -10.534 -8.339 1.00 81.19 73 LYS A N 1
ATOM 551 C CA . LYS A 1 73 ? 8.143 -10.201 -7.008 1.00 81.19 73 LYS A CA 1
ATOM 552 C C . LYS A 1 73 ? 6.812 -9.455 -7.051 1.00 81.19 73 LYS A C 1
ATOM 554 O O . LYS A 1 73 ? 6.067 -9.493 -6.071 1.00 81.19 73 LYS A O 1
ATOM 559 N N . VAL A 1 74 ? 6.486 -8.811 -8.170 1.00 84.19 74 VAL A N 1
ATOM 560 C CA . VAL A 1 74 ? 5.325 -7.913 -8.314 1.00 84.19 74 VAL A CA 1
ATOM 561 C C . VAL A 1 74 ? 4.000 -8.597 -7.967 1.00 84.19 74 VAL A C 1
ATOM 563 O O . VAL A 1 74 ? 3.221 -8.002 -7.225 1.00 84.19 74 VAL A O 1
ATOM 566 N N . PRO A 1 75 ? 3.735 -9.861 -8.365 1.00 87.06 75 PRO A N 1
ATOM 567 C CA . PRO A 1 75 ? 2.491 -10.526 -7.987 1.00 87.06 75 PRO A CA 1
ATOM 568 C C . PRO A 1 75 ? 2.338 -10.720 -6.475 1.00 87.06 75 PRO A C 1
ATOM 570 O O . PRO A 1 75 ? 1.229 -10.631 -5.950 1.00 87.06 75 PRO A O 1
ATOM 573 N N . GLY A 1 76 ? 3.440 -10.983 -5.766 1.00 86.00 76 GLY A N 1
ATOM 574 C CA . GLY A 1 76 ? 3.444 -11.108 -4.308 1.00 86.00 76 GLY A CA 1
ATOM 575 C C . GLY A 1 76 ? 3.249 -9.761 -3.617 1.00 86.00 76 GLY A C 1
ATOM 576 O O . GLY A 1 76 ? 2.478 -9.664 -2.665 1.00 86.00 76 GLY A O 1
ATOM 577 N N . LEU A 1 77 ? 3.896 -8.715 -4.131 1.00 84.31 77 LEU A N 1
ATOM 578 C CA . LEU A 1 77 ? 3.765 -7.348 -3.626 1.00 84.31 77 LEU A CA 1
ATOM 579 C C . LEU A 1 77 ? 2.356 -6.789 -3.842 1.00 84.31 77 LEU A C 1
ATOM 581 O O . LEU A 1 77 ? 1.797 -6.198 -2.925 1.00 84.31 77 LEU A O 1
ATOM 585 N N . ARG A 1 78 ? 1.735 -7.063 -4.996 1.00 87.25 78 ARG A N 1
ATOM 586 C CA . ARG A 1 78 ? 0.335 -6.709 -5.263 1.00 87.25 78 ARG A CA 1
ATOM 587 C C . ARG A 1 78 ? -0.595 -7.300 -4.214 1.00 87.25 78 ARG A C 1
ATOM 589 O O . ARG A 1 78 ? -1.401 -6.577 -3.647 1.00 87.25 78 ARG A O 1
ATOM 596 N N . LYS A 1 79 ? -0.466 -8.598 -3.916 1.00 87.62 79 LYS A N 1
ATOM 597 C CA . LYS A 1 79 ? -1.294 -9.254 -2.888 1.00 87.62 79 LYS A CA 1
ATOM 598 C C . LYS A 1 79 ? -1.155 -8.576 -1.525 1.00 87.62 79 LYS A C 1
ATOM 600 O O . LYS A 1 79 ? -2.161 -8.384 -0.852 1.00 87.62 79 LYS A O 1
ATOM 605 N N . GLN A 1 80 ? 0.063 -8.193 -1.141 1.00 85.44 80 GLN A N 1
ATOM 606 C CA . GLN A 1 80 ? 0.292 -7.466 0.108 1.00 85.44 80 GLN A CA 1
ATOM 607 C C . GLN A 1 80 ? -0.330 -6.066 0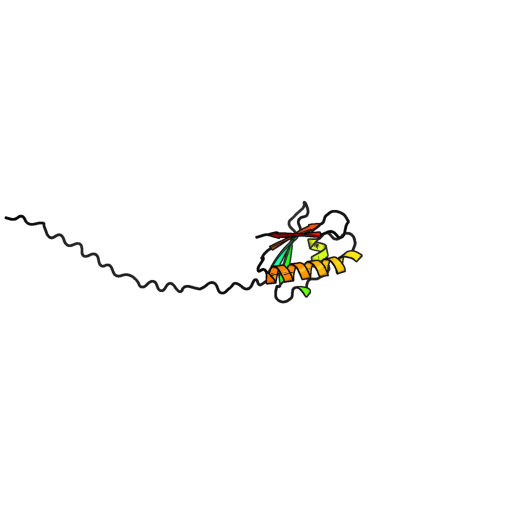.087 1.00 85.44 80 GLN A C 1
ATOM 609 O O . GLN A 1 80 ? -0.954 -5.672 1.064 1.00 85.44 80 GLN A O 1
ATOM 614 N N . LEU A 1 81 ? -0.219 -5.339 -1.029 1.00 84.62 81 LEU A N 1
ATOM 615 C CA . LEU A 1 81 ? -0.758 -3.983 -1.158 1.00 84.62 81 LEU A CA 1
ATOM 616 C C . LEU A 1 81 ? -2.295 -3.973 -1.153 1.00 84.62 81 LEU A C 1
ATOM 618 O O . LEU A 1 81 ? -2.899 -3.126 -0.503 1.00 84.62 81 LEU A O 1
ATOM 622 N N . VAL A 1 82 ? -2.925 -4.966 -1.789 1.00 88.06 82 VAL A N 1
ATOM 623 C CA . VAL A 1 82 ? -4.379 -5.193 -1.728 1.00 88.06 82 VAL A CA 1
ATOM 624 C C . VAL A 1 82 ? -4.826 -5.529 -0.303 1.00 88.06 82 VAL A C 1
ATOM 626 O O . VAL A 1 82 ? -5.813 -4.966 0.171 1.00 88.06 82 VAL A O 1
ATOM 629 N N . ALA A 1 83 ? -4.108 -6.414 0.399 1.00 88.00 83 ALA A N 1
ATOM 630 C CA . ALA A 1 83 ? -4.416 -6.751 1.790 1.00 88.00 83 ALA A CA 1
ATOM 631 C C . ALA A 1 83 ? -4.304 -5.516 2.700 1.00 88.00 83 ALA A C 1
ATOM 633 O O . ALA A 1 83 ? -5.261 -5.192 3.397 1.00 88.00 83 ALA A O 1
ATOM 634 N N . ALA A 1 84 ? -3.204 -4.765 2.600 1.00 84.62 84 ALA A N 1
ATOM 635 C CA . ALA A 1 84 ? -2.989 -3.543 3.369 1.00 84.62 84 ALA A CA 1
ATOM 636 C C . ALA A 1 84 ? -4.054 -2.473 3.075 1.00 84.62 84 ALA A C 1
ATOM 638 O O . ALA A 1 84 ? -4.565 -1.845 3.999 1.00 84.62 84 ALA A O 1
ATOM 639 N N . ALA A 1 85 ? -4.431 -2.283 1.806 1.00 85.19 85 ALA A N 1
ATOM 640 C CA . ALA A 1 85 ? -5.514 -1.376 1.432 1.00 85.19 85 ALA A CA 1
ATOM 641 C C . ALA A 1 85 ? -6.860 -1.831 2.013 1.00 85.19 85 ALA A C 1
ATOM 643 O O . ALA A 1 85 ? -7.592 -1.014 2.558 1.00 85.19 85 ALA A O 1
ATOM 644 N N . THR A 1 86 ? -7.161 -3.131 1.971 1.00 87.56 86 THR A N 1
ATOM 645 C CA . THR A 1 86 ? -8.384 -3.702 2.559 1.00 87.56 86 THR A CA 1
ATOM 646 C C . THR A 1 86 ? -8.431 -3.493 4.075 1.00 87.56 86 THR A C 1
ATOM 648 O O . THR A 1 86 ? -9.466 -3.102 4.622 1.00 87.56 86 THR A O 1
ATOM 651 N N . GLU A 1 87 ? -7.307 -3.707 4.761 1.00 86.62 87 GLU A N 1
ATOM 652 C CA . GLU A 1 87 ? -7.180 -3.457 6.198 1.00 86.62 87 GLU A CA 1
ATOM 653 C C . GLU A 1 87 ? -7.334 -1.969 6.526 1.00 86.62 87 GLU A C 1
ATOM 655 O O . GLU A 1 87 ? -8.093 -1.623 7.427 1.00 86.62 87 GLU A O 1
ATOM 660 N N . ALA A 1 88 ? -6.700 -1.075 5.764 1.00 85.81 88 ALA A N 1
ATOM 661 C CA . ALA A 1 88 ? -6.833 0.368 5.954 1.00 85.81 88 ALA A CA 1
ATOM 662 C C . ALA A 1 88 ? -8.257 0.867 5.690 1.00 85.81 88 ALA A C 1
ATOM 664 O O . ALA A 1 88 ? -8.773 1.656 6.474 1.00 85.81 88 ALA A O 1
ATOM 665 N N . CYS A 1 89 ? -8.929 0.361 4.656 1.00 86.62 89 CYS A N 1
ATOM 666 C CA . CYS A 1 89 ? -10.340 0.636 4.399 1.00 86.62 89 CYS A CA 1
ATOM 667 C C . CYS A 1 89 ? -11.223 0.199 5.572 1.00 86.62 89 CYS A C 1
ATOM 669 O O . CYS A 1 89 ? -12.077 0.960 6.027 1.00 86.62 89 CYS A O 1
ATOM 671 N N . SER A 1 90 ? -10.967 -0.994 6.116 1.00 86.25 90 SER A N 1
ATOM 672 C CA . SER A 1 90 ? -11.684 -1.519 7.285 1.00 86.25 90 SER A CA 1
ATOM 673 C C . SER A 1 90 ? -11.406 -0.698 8.550 1.00 86.25 90 SER A C 1
ATOM 675 O O . SER A 1 90 ? -12.303 -0.480 9.363 1.00 86.25 90 SER A O 1
ATOM 677 N N . ALA A 1 91 ? -10.177 -0.201 8.698 1.00 85.81 91 ALA A N 1
ATOM 678 C CA . ALA A 1 91 ? -9.732 0.636 9.807 1.00 85.81 91 ALA A CA 1
ATOM 679 C C . ALA A 1 91 ? -10.022 2.139 9.613 1.00 85.81 91 ALA A C 1
ATOM 681 O O . ALA A 1 91 ? -9.724 2.927 10.508 1.00 85.81 91 ALA A O 1
ATOM 682 N N . ARG A 1 92 ? -10.603 2.540 8.471 1.00 85.00 92 ARG A N 1
ATOM 683 C CA . ARG A 1 92 ? -10.829 3.941 8.062 1.00 85.00 92 ARG A CA 1
ATOM 684 C C . ARG A 1 92 ? -9.556 4.800 8.071 1.00 85.00 92 ARG A C 1
ATOM 686 O O . ARG A 1 92 ? -9.592 5.972 8.430 1.00 85.00 92 ARG A O 1
ATOM 693 N N . ILE A 1 93 ? -8.432 4.209 7.675 1.00 84.94 93 ILE A N 1
ATOM 694 C CA . ILE A 1 93 ? -7.136 4.881 7.552 1.00 84.94 93 ILE A CA 1
ATOM 695 C C . ILE A 1 93 ? -7.003 5.416 6.127 1.00 84.94 93 ILE A C 1
ATOM 697 O O . ILE A 1 93 ? -6.888 4.644 5.181 1.00 84.94 93 ILE A O 1
ATOM 701 N N . GLU A 1 94 ? -6.979 6.737 5.969 1.00 84.94 94 GLU A N 1
ATOM 702 C CA . GLU A 1 94 ? -6.999 7.392 4.651 1.00 84.94 94 GLU A CA 1
ATOM 703 C C . GLU A 1 94 ? -5.691 7.223 3.868 1.00 84.94 94 GLU A C 1
ATOM 705 O O . GLU A 1 94 ? -5.683 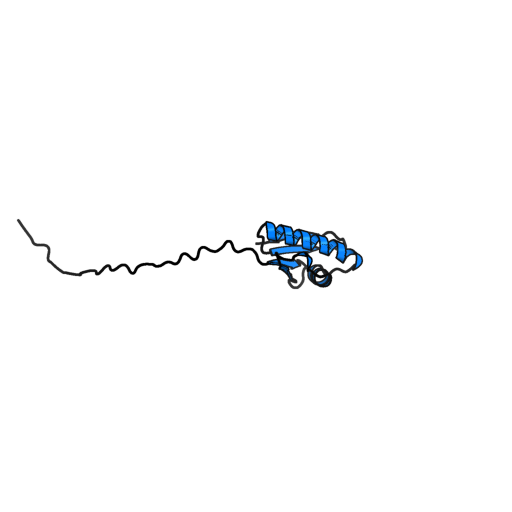7.270 2.634 1.00 84.94 94 GLU A O 1
ATOM 710 N N . LYS A 1 95 ? -4.570 7.020 4.571 1.00 85.81 95 LYS A N 1
ATOM 711 C CA . LYS A 1 95 ? -3.237 6.973 3.973 1.00 85.81 95 LYS A CA 1
ATOM 712 C C . LYS A 1 95 ? -2.387 5.840 4.551 1.00 85.81 95 LYS A C 1
ATOM 714 O O . LYS A 1 95 ? -2.235 5.678 5.759 1.00 85.81 95 LYS A O 1
ATOM 719 N N . ILE A 1 96 ? -1.754 5.081 3.663 1.00 86.69 96 ILE A N 1
ATOM 720 C CA . ILE A 1 96 ? -0.723 4.103 4.017 1.00 86.69 96 ILE A CA 1
ATOM 721 C C . ILE A 1 96 ? 0.587 4.581 3.414 1.00 86.69 96 ILE A C 1
ATOM 723 O O . ILE A 1 96 ? 0.662 4.888 2.228 1.00 86.69 96 ILE A O 1
ATOM 727 N N . MET A 1 97 ? 1.634 4.628 4.221 1.00 84.94 97 MET A N 1
ATOM 728 C CA . MET A 1 97 ? 2.994 4.840 3.755 1.00 84.94 97 MET A CA 1
ATOM 729 C C . MET A 1 97 ? 3.682 3.498 3.600 1.00 84.94 97 MET A C 1
ATOM 731 O O . MET A 1 97 ? 3.648 2.659 4.503 1.00 84.94 97 MET A O 1
ATOM 735 N N . VAL A 1 98 ? 4.322 3.313 2.457 1.00 82.31 98 VAL A N 1
ATOM 736 C CA . VAL A 1 98 ? 4.996 2.076 2.114 1.00 82.31 98 VAL A CA 1
ATOM 737 C C . VAL A 1 98 ? 6.467 2.351 1.836 1.00 82.31 98 VAL A C 1
ATOM 739 O O . VAL A 1 98 ? 6.811 3.170 0.990 1.00 82.31 98 VAL A O 1
ATOM 742 N N . SER A 1 99 ? 7.355 1.701 2.582 1.00 76.69 99 SER A N 1
ATOM 743 C CA . SER A 1 99 ? 8.806 1.812 2.413 1.00 76.69 99 SER A CA 1
ATOM 744 C C . SER A 1 99 ? 9.360 0.469 1.973 1.00 76.69 99 SER A C 1
ATOM 746 O O . SER A 1 99 ? 9.087 -0.548 2.609 1.00 76.69 99 SER A O 1
ATOM 748 N N . ARG A 1 100 ? 10.183 0.454 0.927 1.00 75.00 100 ARG A N 1
ATOM 749 C CA . ARG A 1 100 ? 10.929 -0.744 0.541 1.00 75.00 100 ARG A CA 1
ATOM 750 C C . ARG A 1 100 ? 12.336 -0.694 1.122 1.00 75.00 100 ARG A C 1
ATOM 752 O O . ARG A 1 100 ? 13.043 0.297 0.960 1.00 75.00 100 ARG A O 1
ATOM 759 N N . THR A 1 101 ? 12.749 -1.775 1.770 1.00 64.06 101 THR A N 1
ATOM 760 C CA . THR A 1 101 ? 14.091 -1.900 2.352 1.00 64.06 101 THR A CA 1
ATOM 761 C C . THR A 1 101 ? 14.999 -2.689 1.405 1.00 64.06 101 THR A C 1
ATOM 763 O O . THR A 1 101 ? 15.042 -3.916 1.440 1.00 64.06 101 THR A O 1
ATOM 766 N N . GLY A 1 102 ? 15.730 -1.976 0.540 1.00 62.00 102 GLY A N 1
ATOM 767 C CA . GLY A 1 102 ? 16.728 -2.555 -0.373 1.00 62.00 102 GLY A CA 1
ATOM 768 C C . GLY A 1 102 ? 16.142 -3.375 -1.534 1.00 62.00 102 GLY A C 1
ATOM 769 O O . GLY A 1 102 ? 15.022 -3.137 -1.981 1.00 62.00 102 GLY A O 1
ATOM 770 N N . ASP A 1 103 ? 16.911 -4.346 -2.041 1.00 59.16 103 ASP A N 1
ATOM 771 C CA . ASP A 1 103 ? 16.492 -5.248 -3.130 1.00 59.16 103 ASP A CA 1
ATOM 772 C C . ASP A 1 103 ? 15.538 -6.363 -2.669 1.00 59.16 103 ASP A C 1
ATOM 774 O O . ASP A 1 103 ? 14.870 -6.997 -3.491 1.00 59.16 103 ASP A O 1
ATOM 778 N N . SER A 1 104 ? 15.412 -6.576 -1.359 1.00 54.44 104 SER A N 1
ATOM 779 C CA . SER A 1 104 ? 14.517 -7.581 -0.789 1.00 54.44 104 SER A CA 1
ATOM 780 C C . SER A 1 104 ? 13.039 -7.247 -1.020 1.00 54.44 104 SER A C 1
ATOM 782 O O . SER A 1 104 ? 12.643 -6.102 -1.249 1.00 54.44 104 SER A O 1
ATOM 784 N N . SER A 1 105 ? 12.205 -8.287 -0.959 1.00 57.72 105 SER A N 1
ATOM 785 C CA . SER A 1 105 ? 10.737 -8.192 -0.979 1.00 57.72 105 SER A CA 1
ATOM 786 C C . SER A 1 105 ? 10.150 -7.625 0.322 1.00 57.72 105 SER A C 1
ATOM 788 O O . SER A 1 105 ? 8.930 -7.582 0.466 1.00 57.72 105 SER A O 1
ATOM 790 N N . ASP A 1 106 ? 11.006 -7.216 1.260 1.00 65.75 106 ASP A N 1
ATOM 791 C CA . ASP A 1 106 ? 10.639 -6.644 2.547 1.00 65.75 106 ASP A CA 1
ATOM 792 C C . ASP A 1 106 ? 10.151 -5.209 2.379 1.00 65.75 106 ASP A C 1
ATOM 794 O O . ASP A 1 106 ? 10.915 -4.254 2.182 1.00 65.75 106 ASP A O 1
ATOM 798 N N . VAL A 1 107 ? 8.833 -5.095 2.464 1.00 70.12 107 VAL A N 1
ATOM 799 C CA . VAL A 1 107 ? 8.098 -3.845 2.452 1.00 70.12 107 VAL A CA 1
ATOM 800 C C . VAL A 1 107 ? 7.605 -3.565 3.866 1.00 70.12 107 VAL A C 1
ATOM 802 O O . VAL A 1 107 ? 6.943 -4.396 4.482 1.00 70.12 107 VAL A O 1
ATOM 805 N N . THR A 1 108 ? 7.930 -2.383 4.382 1.00 74.75 108 THR A N 1
ATOM 806 C CA . THR A 1 108 ? 7.407 -1.895 5.658 1.00 74.75 108 THR A CA 1
ATOM 807 C C . THR A 1 108 ? 6.205 -1.000 5.403 1.00 74.75 108 THR A C 1
ATOM 809 O O . THR A 1 108 ? 6.282 -0.047 4.626 1.00 74.75 108 THR A O 1
ATOM 812 N N . TRP A 1 109 ? 5.112 -1.285 6.102 1.00 75.00 109 TRP A N 1
ATOM 813 C CA . TRP A 1 109 ? 3.856 -0.548 6.014 1.00 75.00 109 TRP A CA 1
ATOM 814 C C . TRP A 1 109 ? 3.682 0.296 7.270 1.00 75.00 109 TRP A C 1
ATOM 816 O O . TRP A 1 109 ? 3.872 -0.189 8.387 1.00 75.00 109 TRP A O 1
ATO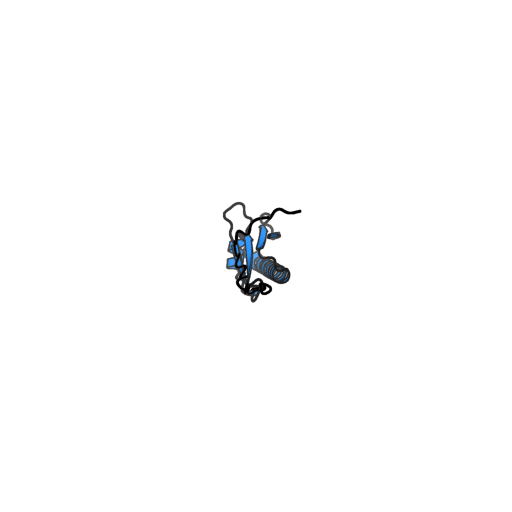M 826 N N . LYS A 1 110 ? 3.322 1.565 7.104 1.00 76.31 110 LYS A N 1
ATOM 827 C CA . LYS A 1 110 ? 2.984 2.455 8.213 1.00 76.31 110 LYS A CA 1
ATOM 828 C C . LYS A 1 110 ? 1.676 3.155 7.905 1.00 76.31 110 LYS A C 1
ATOM 830 O O . LYS A 1 110 ? 1.555 3.801 6.869 1.00 76.31 110 LYS A O 1
ATOM 835 N N . ALA A 1 111 ? 0.714 3.052 8.814 1.00 72.69 111 ALA A N 1
ATOM 836 C CA . ALA A 1 111 ? -0.446 3.927 8.780 1.00 72.69 111 ALA A CA 1
ATOM 837 C C . ALA A 1 111 ? 0.028 5.382 8.892 1.00 72.69 111 ALA A C 1
ATOM 839 O O . ALA A 1 111 ? 0.902 5.693 9.706 1.00 72.69 111 ALA A O 1
ATOM 840 N N . ALA A 1 112 ? -0.533 6.254 8.067 1.00 65.12 112 ALA A N 1
ATOM 841 C CA . ALA A 1 112 ? -0.339 7.686 8.170 1.00 65.12 112 ALA A CA 1
ATOM 842 C C . ALA A 1 112 ? -1.715 8.345 8.192 1.00 65.12 112 ALA A C 1
ATOM 844 O O . ALA A 1 112 ? -2.607 7.957 7.443 1.00 65.12 112 ALA A O 1
ATOM 845 N N . ASN A 1 113 ? -1.880 9.313 9.083 1.00 54.53 113 ASN A N 1
ATOM 846 C CA . ASN A 1 113 ? -3.074 10.143 9.169 1.00 54.53 113 ASN A CA 1
ATOM 847 C C . ASN A 1 113 ? -2.730 11.575 8.762 1.00 54.53 113 ASN A C 1
ATOM 849 O O . ASN A 1 113 ? -1.522 11.910 8.759 1.00 54.53 113 ASN A O 1
#

Sequence (113 aa):
MEDGMNRWAFAIPTLLMASMALAQQPEPTELAAVRVVAMHGGPEEFVTVSCKTPDEMTMDDVHRVLDVKDPTKVPGLRKQLVAAATEACSARIEKIMVSRTGDSSDVTWKAAN